Protein AF-A0A661WIK7-F1 (afdb_monomer)

Secondary structure (DSSP, 8-state):
-HHHHHHHHHHHHHHHHSTT-----------PPPEEEEEETTEEEEEETTEEEEEETT----EE---SSS-EEEEEE-TTSS-EEEEEEEETTEEEEEEE-TTS-S-EE---SSS---S-----

Foldseek 3Di:
DVVVVVVVVVVVVVVVVVVPPCPDPPVCPDFDDWDQWDDDDQKIWTFGPQFIWIDGVVDDDIDTLDDAPFHKHNWYAAPVRQKIWTWTCRPVNATWIWIDGPNNPDIDTDDDDPHHDDRDDYDD

Mean predicted aligned error: 11.68 Å

Nearest PDB structures (foldseek):
  1k32-assembly1_E  TM=8.712E-01  e=5.566E-06  Thermoplasma acidophilum
  2ivz-assembly3_C  TM=8.741E-01  e=4.715E-04  Escherichia coli
  5yzo-assembly1_A  TM=8.614E-01  e=1.512E-03  Deinococcus radiodurans R1 = ATCC 13939 = DSM 20539
  5yzn-assembly1_D  TM=8.404E-01  e=2.110E-03  Deinococcus radiodurans R1 = ATCC 13939 = DSM 20539
  7mx5-assembly2_B  TM=8.338E-01  e=3.476E-03  Acinetobacter baumannii

Sequence (124 aa):
SMEVLMARKVWVAIAVLTIFSVAALAADDGTKLLRFPDIHGDTVVFAYGGDLWSASTDGGSATRLTAHPGQEVFPRFSPDGQWIAFNSLRNNDQADLYLMRPDGSNLQQITDNPEPDWQPQWEP

pLDDT: mean 83.4, std 18.33, range [44.53, 98.62]

Solvent-accessible surface area (backbone atoms only — not comparable to full-atom values): 7319 Å² total; per-residue (Å²): 112,75,64,60,60,50,51,59,52,54,54,56,57,54,61,61,61,63,76,72,70,75,70,75,84,66,78,81,74,66,92,59,71,80,39,52,69,31,75,53,95,61,39,34,37,30,22,44,93,41,25,38,31,35,32,45,73,92,54,82,77,68,46,75,46,53,89,66,74,50,46,31,44,46,47,32,63,36,96,87,53,69,32,32,33,23,26,35,19,59,56,92,74,39,32,26,36,30,38,23,32,82,88,38,45,80,71,42,78,76,50,90,64,100,65,70,49,75,71,65,80,79,80,136

Structure (mmCIF, N/CA/C/O backbone):
data_AF-A0A661WIK7-F1
#
_entry.id   AF-A0A661WIK7-F1
#
loop_
_atom_site.group_PDB
_atom_site.id
_atom_site.type_symbol
_atom_site.label_atom_id
_atom_site.label_alt_id
_atom_site.label_comp_id
_atom_site.label_asym_id
_atom_site.label_entity_id
_atom_site.label_seq_id
_atom_site.pdbx_PDB_ins_code
_atom_site.Cartn_x
_atom_site.Cartn_y
_atom_site.Cartn_z
_atom_site.occupancy
_atom_site.B_iso_or_equiv
_atom_site.auth_seq_id
_atom_site.auth_comp_id
_atom_site.auth_asym_id
_atom_site.auth_atom_id
_atom_site.pdbx_PDB_model_num
ATOM 1 N N . SER A 1 1 ? -20.096 2.377 -66.584 1.00 71.00 1 SER A N 1
ATOM 2 C CA . SER A 1 1 ? -19.725 0.950 -66.697 1.00 71.00 1 SER A CA 1
ATOM 3 C C . SER A 1 1 ? -19.944 0.272 -65.350 1.00 71.00 1 SER A C 1
ATOM 5 O O . SER A 1 1 ? -19.675 0.908 -64.331 1.00 71.00 1 SER A O 1
ATOM 7 N N . MET A 1 2 ? -20.429 -0.979 -65.329 1.00 57.25 2 MET A N 1
ATOM 8 C CA . MET A 1 2 ? -20.536 -1.806 -64.109 1.00 57.25 2 MET A CA 1
ATOM 9 C C . MET A 1 2 ? -19.205 -1.905 -63.342 1.00 57.25 2 MET A C 1
ATOM 11 O O . MET A 1 2 ? -19.214 -2.043 -62.121 1.00 57.25 2 MET A O 1
ATOM 15 N N . GLU A 1 3 ? -18.078 -1.722 -64.031 1.00 61.25 3 GLU A N 1
ATOM 16 C CA . GLU A 1 3 ? -16.734 -1.681 -63.444 1.00 61.25 3 GLU A CA 1
ATOM 17 C C . GLU A 1 3 ? -16.543 -0.549 -62.421 1.00 61.25 3 GLU A C 1
ATOM 19 O O . GLU A 1 3 ? -15.915 -0.753 -61.387 1.00 61.25 3 GLU A O 1
ATOM 24 N N . VAL A 1 4 ? -17.147 0.628 -62.634 1.00 59.41 4 VAL A N 1
ATOM 25 C CA . VAL A 1 4 ? -17.005 1.782 -61.719 1.00 59.41 4 VAL A CA 1
ATOM 26 C C . VAL A 1 4 ? -17.821 1.581 -60.433 1.00 59.41 4 VAL A C 1
ATOM 28 O O . VAL A 1 4 ? -17.427 2.030 -59.355 1.00 59.41 4 VAL A O 1
ATOM 31 N N . LEU A 1 5 ? -18.951 0.870 -60.524 1.00 55.66 5 LEU A N 1
ATOM 32 C CA . LEU A 1 5 ? -19.797 0.542 -59.374 1.00 55.66 5 LEU A CA 1
ATOM 33 C C . LEU A 1 5 ? -19.189 -0.585 -58.524 1.00 55.66 5 LEU A C 1
ATOM 35 O O . LEU A 1 5 ? -19.296 -0.543 -57.299 1.00 55.66 5 LEU A O 1
ATOM 39 N N . MET A 1 6 ? -18.522 -1.559 -59.155 1.00 58.31 6 MET A N 1
ATOM 40 C CA . MET A 1 6 ? -17.753 -2.582 -58.440 1.00 58.31 6 MET A CA 1
ATOM 41 C C . MET A 1 6 ? -16.513 -1.981 -57.768 1.00 58.31 6 MET A C 1
ATOM 43 O O . MET A 1 6 ? -16.297 -2.233 -56.585 1.00 58.31 6 MET A O 1
ATOM 47 N N . ALA A 1 7 ? -15.775 -1.096 -58.448 1.00 55.31 7 ALA A N 1
ATOM 48 C CA . ALA A 1 7 ? -14.602 -0.430 -57.877 1.00 55.31 7 ALA A CA 1
ATOM 49 C C . ALA A 1 7 ? -14.936 0.368 -56.601 1.00 55.31 7 ALA A C 1
ATOM 51 O O . ALA A 1 7 ? -14.250 0.232 -55.592 1.00 55.31 7 ALA A O 1
ATOM 52 N N . ARG A 1 8 ? -16.036 1.139 -56.581 1.00 52.34 8 ARG A N 1
ATOM 53 C CA . ARG A 1 8 ? -16.452 1.912 -55.389 1.00 52.34 8 ARG A CA 1
ATOM 54 C C . ARG A 1 8 ? -16.876 1.037 -54.201 1.00 52.34 8 ARG A C 1
ATOM 56 O O . ARG A 1 8 ? -16.698 1.458 -53.064 1.00 52.34 8 ARG A O 1
ATOM 63 N N . LYS A 1 9 ? -17.397 -0.173 -54.438 1.00 45.06 9 LYS A N 1
ATOM 64 C CA . LYS A 1 9 ? -17.738 -1.135 -53.371 1.00 45.06 9 LYS A CA 1
ATOM 65 C C . LYS A 1 9 ? -16.502 -1.841 -52.804 1.00 45.06 9 LYS A C 1
ATOM 67 O O . LYS A 1 9 ? -16.463 -2.108 -51.607 1.00 45.06 9 LYS A O 1
ATOM 72 N N . VAL A 1 10 ? -15.478 -2.067 -53.631 1.00 50.91 10 VAL A N 1
ATOM 73 C CA . VAL A 1 10 ? -14.192 -2.647 -53.206 1.00 50.91 10 VAL A CA 1
ATOM 74 C C . VAL A 1 10 ? -13.414 -1.683 -52.295 1.00 50.91 10 VAL A C 1
ATOM 76 O O . VAL A 1 10 ? -12.853 -2.121 -51.296 1.00 50.91 10 VAL A O 1
ATOM 79 N N . TRP A 1 11 ? -13.463 -0.367 -52.538 1.00 48.31 11 TRP A N 1
ATOM 80 C CA . TRP A 1 11 ? -12.810 0.618 -51.656 1.00 48.31 11 TRP A CA 1
ATOM 81 C C . TRP A 1 11 ? -13.506 0.804 -50.298 1.00 48.31 11 TRP A C 1
ATOM 83 O O . TRP A 1 11 ? -12.826 0.998 -49.292 1.00 48.31 11 TRP A O 1
ATOM 93 N N . VAL A 1 12 ? -14.838 0.680 -50.229 1.00 49.66 12 VAL A N 1
ATOM 94 C CA . VAL A 1 12 ? -15.566 0.710 -48.943 1.00 49.66 12 VAL A CA 1
ATOM 95 C C . VAL A 1 12 ? -15.264 -0.543 -48.110 1.00 49.66 12 VAL A C 1
ATOM 97 O O . VAL A 1 12 ? -15.126 -0.443 -46.896 1.00 49.66 12 VAL A O 1
ATOM 100 N N . ALA A 1 13 ? -15.067 -1.703 -48.746 1.00 44.53 13 ALA A N 1
ATOM 101 C CA . ALA A 1 13 ? -14.671 -2.927 -48.047 1.00 44.53 13 ALA A CA 1
ATOM 102 C C . ALA A 1 13 ? -13.239 -2.860 -47.473 1.00 44.53 13 ALA A C 1
ATOM 104 O O . ALA A 1 13 ? -12.996 -3.392 -46.394 1.00 44.53 13 ALA A O 1
ATOM 105 N N . ILE A 1 14 ? -12.309 -2.164 -48.138 1.00 48.00 14 ILE A N 1
ATOM 106 C CA . ILE A 1 14 ? -10.925 -1.994 -47.654 1.00 48.00 14 ILE A CA 1
ATOM 107 C C . ILE A 1 14 ? -10.844 -0.955 -46.519 1.00 48.00 14 ILE A C 1
ATOM 109 O O . ILE A 1 14 ? -10.087 -1.150 -45.572 1.00 48.00 14 ILE A O 1
ATOM 113 N N . ALA A 1 15 ? -11.666 0.101 -46.545 1.00 46.78 15 ALA A N 1
ATOM 114 C CA . ALA A 1 15 ? -11.705 1.106 -45.475 1.00 46.78 15 ALA A CA 1
ATOM 115 C C . ALA A 1 15 ? -12.369 0.606 -44.175 1.00 46.78 15 ALA A C 1
ATOM 117 O O . ALA A 1 15 ? -12.054 1.098 -43.096 1.00 46.78 15 ALA A O 1
ATOM 118 N N . VAL A 1 16 ? -13.259 -0.390 -44.249 1.00 48.12 16 VAL A N 1
ATOM 119 C CA . VAL A 1 16 ? -13.848 -1.026 -43.053 1.00 48.12 16 VAL A CA 1
ATOM 120 C C . VAL A 1 16 ? -12.880 -2.037 -42.414 1.00 48.12 16 VAL A C 1
ATOM 122 O O . VAL A 1 16 ? -12.959 -2.288 -41.214 1.00 48.12 16 VAL A O 1
ATOM 125 N N . LEU A 1 17 ? -11.910 -2.556 -43.175 1.00 47.25 17 LEU A N 1
ATOM 126 C CA . LEU A 1 17 ? -10.922 -3.530 -42.695 1.00 47.25 17 LEU A CA 1
ATOM 127 C C . LEU A 1 17 ? -9.715 -2.910 -41.974 1.00 47.25 17 LEU A C 1
ATOM 129 O O . LEU A 1 17 ? -9.030 -3.616 -41.243 1.00 47.25 17 LEU A O 1
ATOM 133 N N . THR A 1 18 ? -9.466 -1.604 -42.103 1.00 48.03 18 THR A N 1
ATOM 134 C CA . THR A 1 18 ? -8.381 -0.922 -41.368 1.00 48.03 18 THR A CA 1
ATOM 135 C C . THR A 1 18 ? -8.815 -0.330 -40.026 1.00 48.03 18 THR A C 1
ATOM 137 O O . THR A 1 18 ? -7.960 0.011 -39.213 1.00 48.03 18 THR A O 1
ATOM 140 N N . ILE A 1 19 ? -10.119 -0.269 -39.733 1.00 50.41 19 ILE A N 1
ATOM 141 C CA . ILE A 1 19 ? -10.636 0.242 -38.447 1.00 50.41 19 ILE A CA 1
ATOM 142 C C . ILE A 1 19 ? -10.524 -0.811 -37.320 1.00 50.41 19 ILE A C 1
ATOM 144 O O . ILE A 1 19 ? -10.641 -0.478 -36.146 1.00 50.41 19 ILE A O 1
ATOM 148 N N . PHE A 1 20 ? -10.201 -2.069 -37.641 1.00 50.97 20 PHE A N 1
ATOM 149 C CA . PHE A 1 20 ? -10.122 -3.178 -36.675 1.00 50.97 20 PHE A CA 1
ATOM 150 C C . PHE A 1 20 ? -8.708 -3.733 -36.425 1.00 50.97 20 PHE A C 1
ATOM 152 O O . PHE A 1 20 ? -8.561 -4.854 -35.944 1.00 50.97 20 PHE A O 1
ATOM 159 N N . SER A 1 21 ? -7.638 -2.994 -36.738 1.00 52.84 21 SER A N 1
ATOM 160 C CA . SER A 1 21 ? -6.261 -3.500 -36.551 1.00 52.84 21 SER A CA 1
ATOM 161 C C . SER A 1 21 ? -5.318 -2.551 -35.825 1.00 52.84 21 SER A C 1
ATOM 163 O O . SER A 1 21 ? -4.119 -2.538 -36.077 1.00 52.84 21 SER A O 1
ATOM 165 N N . VAL A 1 22 ? -5.840 -1.843 -34.827 1.00 51.84 22 VAL A N 1
ATOM 166 C CA . VAL A 1 22 ? -5.039 -1.570 -33.631 1.00 51.84 22 VAL A CA 1
ATOM 167 C C . VAL A 1 22 ? -5.709 -2.315 -32.487 1.00 51.84 22 VAL A C 1
ATOM 169 O O . VAL A 1 22 ? -6.339 -1.730 -31.612 1.00 51.84 22 VAL A O 1
ATOM 172 N N . ALA A 1 23 ? -5.641 -3.650 -32.546 1.00 53.09 23 ALA A N 1
ATOM 173 C CA . ALA A 1 23 ? -5.775 -4.444 -31.336 1.00 53.09 23 ALA A CA 1
ATOM 174 C C . ALA A 1 23 ? -4.753 -3.864 -30.360 1.00 53.09 23 ALA A C 1
ATOM 176 O O . ALA A 1 23 ? -3.570 -3.763 -30.695 1.00 53.09 23 ALA A O 1
ATOM 177 N N . ALA A 1 24 ? -5.250 -3.362 -29.233 1.00 52.41 24 ALA A N 1
ATOM 178 C CA . ALA A 1 24 ? -4.437 -2.773 -28.195 1.00 52.41 24 ALA A CA 1
ATOM 179 C C . ALA A 1 24 ? -3.211 -3.661 -27.973 1.00 52.41 24 ALA A C 1
ATOM 181 O O . ALA A 1 24 ? -3.349 -4.842 -27.653 1.00 52.41 24 ALA A O 1
ATOM 182 N N . LEU A 1 25 ? -2.017 -3.090 -28.128 1.00 51.97 25 LEU A N 1
ATOM 183 C CA . LEU A 1 25 ? -0.837 -3.615 -27.461 1.00 51.97 25 LEU A CA 1
ATOM 184 C C . LEU A 1 25 ? -1.055 -3.363 -25.965 1.00 51.97 25 LEU A C 1
ATOM 186 O O . LEU A 1 25 ? -0.449 -2.479 -25.369 1.00 51.97 25 LEU A O 1
ATOM 190 N N . ALA A 1 26 ? -1.999 -4.089 -25.370 1.00 54.25 26 ALA A N 1
ATOM 191 C CA . ALA A 1 26 ? -1.939 -4.363 -23.959 1.00 54.25 26 ALA A CA 1
ATOM 192 C C . ALA A 1 26 ? -0.661 -5.181 -23.815 1.00 54.25 26 ALA A C 1
ATOM 194 O O . ALA A 1 26 ? -0.577 -6.295 -24.333 1.00 54.25 26 ALA A O 1
ATOM 195 N N . ALA A 1 27 ? 0.368 -4.572 -23.229 1.00 55.84 27 ALA A N 1
ATOM 196 C CA . ALA A 1 27 ? 1.487 -5.328 -22.712 1.00 55.84 27 ALA A CA 1
ATOM 197 C C . ALA A 1 27 ? 0.876 -6.412 -21.819 1.00 55.84 27 ALA A C 1
ATOM 199 O O . ALA A 1 27 ? 0.258 -6.108 -20.798 1.00 55.84 27 ALA A O 1
ATOM 200 N N . ASP A 1 28 ? 0.929 -7.651 -22.297 1.00 52.91 28 ASP A N 1
ATOM 201 C CA . ASP A 1 28 ? 0.514 -8.812 -21.535 1.00 52.91 28 ASP A CA 1
ATOM 202 C C . ASP A 1 28 ? 1.514 -8.952 -20.398 1.00 52.91 28 ASP A C 1
ATOM 204 O O . ASP A 1 28 ? 2.614 -9.471 -20.570 1.00 52.91 28 ASP A O 1
ATOM 208 N N . ASP A 1 29 ? 1.159 -8.404 -19.245 1.00 58.03 29 ASP A N 1
ATOM 209 C CA . ASP A 1 29 ? 1.938 -8.584 -18.028 1.00 58.03 29 ASP A CA 1
ATOM 210 C C . ASP A 1 29 ? 1.525 -9.875 -17.297 1.00 58.03 29 ASP A C 1
ATOM 212 O O . ASP A 1 29 ? 1.848 -10.060 -16.121 1.00 58.03 29 ASP A O 1
ATOM 216 N N . GLY A 1 30 ? 0.789 -10.762 -17.988 1.00 59.03 30 GLY A N 1
ATOM 217 C CA . GLY A 1 30 ? 0.192 -11.972 -17.452 1.00 59.03 30 GLY A CA 1
ATOM 218 C C . GLY A 1 30 ? -0.795 -11.690 -16.318 1.00 59.03 30 GLY A C 1
ATOM 219 O O . GLY A 1 30 ? -0.823 -10.629 -15.692 1.00 59.03 30 GLY A O 1
ATOM 220 N N . THR A 1 31 ? -1.618 -12.676 -15.972 1.00 63.41 31 THR A N 1
ATOM 221 C CA . THR A 1 31 ? -2.236 -12.662 -14.642 1.00 63.41 31 THR A CA 1
ATOM 222 C C . THR A 1 31 ? -1.125 -12.884 -13.619 1.00 63.41 31 THR A C 1
ATOM 224 O O . THR A 1 31 ? -0.640 -14.003 -13.449 1.00 63.41 31 THR A O 1
ATOM 227 N N . LYS A 1 32 ? -0.678 -11.813 -12.960 1.00 76.88 32 LYS A N 1
ATOM 228 C CA . LYS A 1 32 ? 0.297 -11.915 -11.869 1.00 76.88 32 LYS A CA 1
ATOM 229 C C . LYS A 1 32 ? -0.369 -12.524 -10.637 1.00 76.88 32 LYS A C 1
ATOM 231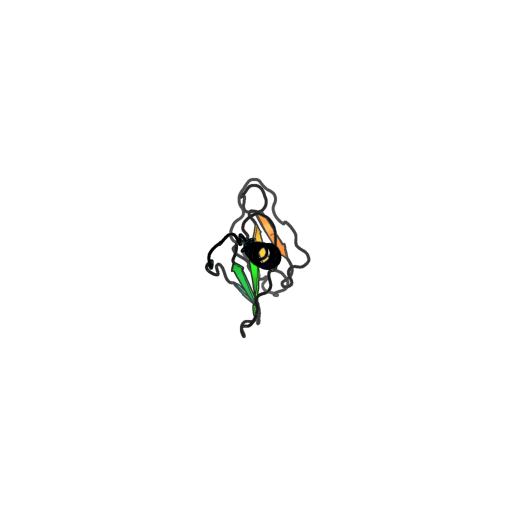 O O . LYS A 1 32 ? -1.571 -12.399 -10.428 1.00 76.88 32 LYS A O 1
ATOM 236 N N . LEU A 1 33 ? 0.409 -13.199 -9.799 1.00 85.00 33 LEU A N 1
ATOM 237 C CA . LEU A 1 33 ? -0.106 -13.682 -8.521 1.00 85.00 33 LEU A CA 1
ATOM 238 C C . LEU A 1 33 ? -0.339 -12.495 -7.581 1.00 85.00 33 LEU A C 1
ATOM 240 O O . LEU A 1 33 ? 0.500 -11.597 -7.499 1.00 85.00 33 LEU A O 1
ATOM 244 N N . LEU A 1 34 ? -1.447 -12.531 -6.842 1.00 89.12 34 LEU A N 1
ATOM 245 C CA . LEU A 1 34 ? -1.626 -11.708 -5.650 1.00 89.12 34 LEU A CA 1
ATOM 246 C C . LEU A 1 34 ? -0.555 -12.109 -4.631 1.00 89.12 34 LEU A C 1
ATOM 248 O O . LEU A 1 34 ? -0.392 -13.296 -4.336 1.00 89.12 34 LEU A O 1
ATOM 252 N N . ARG A 1 35 ? 0.198 -11.137 -4.111 1.00 94.88 35 ARG A N 1
ATOM 253 C CA . ARG A 1 35 ? 1.273 -11.384 -3.140 1.00 94.88 35 ARG A CA 1
ATOM 254 C C . ARG A 1 35 ? 1.151 -10.478 -1.927 1.00 94.88 35 ARG A C 1
ATOM 256 O O . ARG A 1 35 ? 0.603 -9.386 -2.011 1.00 94.88 35 ARG A O 1
ATOM 263 N N . PHE A 1 36 ? 1.728 -10.943 -0.822 1.00 96.69 36 PHE A N 1
ATOM 264 C CA . PHE A 1 36 ? 1.887 -10.179 0.417 1.00 96.69 36 PHE A CA 1
ATOM 265 C C . PHE A 1 36 ? 0.576 -9.568 0.946 1.00 96.69 36 PHE A C 1
ATOM 267 O O . PHE A 1 36 ? 0.543 -8.363 1.185 1.00 96.69 36 PHE A O 1
ATOM 274 N N . PRO A 1 37 ? -0.513 -10.350 1.078 1.00 97.31 37 PRO A N 1
ATOM 275 C CA . PRO A 1 37 ? -1.733 -9.817 1.654 1.00 97.31 37 PRO A CA 1
ATOM 276 C C . PRO A 1 37 ? -1.540 -9.473 3.134 1.00 97.31 37 PRO A C 1
ATOM 278 O O . PRO A 1 37 ? -0.871 -10.212 3.859 1.00 97.31 37 PRO A O 1
ATOM 281 N N . ASP A 1 38 ? -2.198 -8.409 3.573 1.00 98.31 38 ASP A N 1
ATOM 282 C CA . ASP A 1 38 ? -2.479 -8.117 4.976 1.00 98.31 38 ASP A CA 1
ATOM 283 C C . ASP A 1 38 ? -3.948 -7.702 5.126 1.00 98.31 38 ASP A C 1
ATOM 285 O O . ASP A 1 38 ? -4.593 -7.312 4.149 1.00 98.31 38 ASP A O 1
ATOM 289 N N . ILE A 1 39 ? -4.508 -7.828 6.326 1.00 97.69 39 ILE A N 1
ATOM 290 C CA . ILE A 1 39 ? -5.945 -7.652 6.570 1.00 97.69 39 ILE A CA 1
ATOM 291 C C . ILE A 1 39 ? -6.198 -6.850 7.845 1.00 97.69 39 ILE A C 1
ATOM 293 O O . ILE A 1 39 ? -5.619 -7.127 8.894 1.00 97.69 39 ILE A O 1
ATOM 297 N N . HIS A 1 40 ? -7.118 -5.890 7.765 1.00 98.19 40 HIS A N 1
ATOM 298 C CA . HIS A 1 40 ? -7.665 -5.184 8.921 1.00 98.19 40 HIS A CA 1
ATOM 299 C C . HIS A 1 40 ? -9.173 -5.016 8.747 1.00 98.19 40 HIS A C 1
ATOM 301 O O . HIS A 1 40 ? -9.639 -4.537 7.713 1.00 98.19 40 HIS A O 1
ATOM 307 N N . GLY A 1 41 ? -9.944 -5.464 9.741 1.00 96.94 41 GLY A N 1
ATOM 308 C CA . GLY A 1 41 ? -11.404 -5.478 9.656 1.00 96.94 41 GLY A CA 1
ATOM 309 C C . GLY A 1 41 ? -11.906 -6.291 8.458 1.00 96.94 41 GLY A C 1
ATOM 310 O O . GLY A 1 41 ? -11.613 -7.479 8.341 1.00 96.94 41 GLY A O 1
ATOM 311 N N . ASP A 1 42 ? -12.672 -5.638 7.589 1.00 97.56 42 ASP A N 1
ATOM 312 C CA . ASP A 1 42 ? -13.269 -6.187 6.366 1.00 97.56 42 ASP A CA 1
ATOM 313 C C . ASP A 1 42 ? -12.446 -5.892 5.099 1.00 97.56 42 ASP A C 1
ATOM 315 O O . ASP A 1 42 ? -12.907 -6.139 3.983 1.00 97.56 42 ASP A O 1
ATOM 319 N N . THR A 1 43 ? -11.233 -5.353 5.252 1.00 98.19 43 THR A N 1
ATOM 320 C CA . THR A 1 43 ? -10.400 -4.889 4.142 1.00 98.19 43 THR A CA 1
ATOM 321 C C . THR A 1 43 ? -9.097 -5.679 4.065 1.00 98.19 43 THR A C 1
ATOM 323 O O . THR A 1 43 ? -8.336 -5.763 5.028 1.00 98.19 43 THR A O 1
ATOM 326 N N . VAL A 1 44 ? -8.808 -6.222 2.883 1.00 98.19 44 VAL A N 1
ATOM 327 C CA . VAL A 1 44 ? -7.527 -6.847 2.535 1.00 98.19 44 VAL A CA 1
ATOM 328 C C . VAL A 1 44 ? -6.731 -5.878 1.670 1.00 98.19 44 VAL A C 1
ATOM 330 O O . VAL A 1 44 ? -7.265 -5.376 0.683 1.00 98.19 44 VAL A O 1
ATOM 333 N N . VAL A 1 45 ? -5.458 -5.655 1.992 1.00 98.56 45 VAL A N 1
ATOM 334 C CA . VAL A 1 45 ? -4.485 -4.985 1.117 1.00 98.56 45 VAL A CA 1
ATOM 335 C C . VAL A 1 45 ? -3.502 -6.013 0.573 1.00 98.56 45 VAL A C 1
ATOM 337 O O . VAL A 1 45 ? -3.122 -6.938 1.283 1.00 98.56 45 VAL A O 1
ATOM 340 N N . PHE A 1 46 ? -3.094 -5.896 -0.687 1.00 97.94 46 PHE A N 1
ATOM 341 C CA . PHE A 1 46 ? -2.177 -6.840 -1.324 1.00 97.94 46 PHE A CA 1
ATOM 342 C C . PHE A 1 46 ? -1.417 -6.209 -2.492 1.00 97.94 46 PHE A C 1
ATOM 344 O O . PHE A 1 46 ? -1.845 -5.207 -3.059 1.00 97.94 46 PHE A O 1
ATOM 351 N N . ALA A 1 47 ? -0.309 -6.832 -2.893 1.00 96.88 47 ALA A N 1
ATOM 352 C CA . ALA A 1 47 ? 0.439 -6.453 -4.085 1.00 96.88 47 ALA A CA 1
ATOM 353 C C . ALA A 1 47 ? -0.054 -7.224 -5.323 1.00 96.88 47 ALA A C 1
ATOM 355 O O . ALA A 1 47 ? -0.143 -8.458 -5.308 1.00 96.88 47 ALA A O 1
ATOM 356 N N . TYR A 1 48 ? -0.328 -6.506 -6.413 1.00 95.12 48 TYR A N 1
ATOM 357 C CA . TYR A 1 48 ? -0.701 -7.060 -7.718 1.00 95.12 48 TYR A CA 1
ATOM 358 C C . TYR A 1 48 ? -0.277 -6.110 -8.843 1.00 95.12 48 TYR A C 1
ATOM 360 O O . TYR A 1 48 ? -0.412 -4.895 -8.734 1.00 95.12 48 TYR A O 1
ATOM 368 N N . GLY A 1 49 ? 0.262 -6.641 -9.943 1.00 92.19 49 GLY A N 1
ATOM 369 C CA . GLY A 1 49 ? 0.688 -5.794 -11.067 1.00 92.19 49 GLY A CA 1
ATOM 370 C C . GLY A 1 49 ? 1.970 -4.984 -10.827 1.00 92.19 49 GLY A C 1
ATOM 371 O O . GLY A 1 49 ? 2.489 -4.422 -11.779 1.00 92.19 49 GLY A O 1
ATOM 372 N N . GLY A 1 50 ? 2.524 -4.991 -9.609 1.00 93.00 50 GLY A N 1
ATOM 373 C CA . GLY A 1 50 ? 3.585 -4.069 -9.182 1.00 93.00 50 GLY A CA 1
ATOM 374 C C . GLY A 1 50 ? 3.076 -2.953 -8.266 1.00 93.00 50 GLY A C 1
ATOM 375 O O . GLY A 1 50 ? 3.890 -2.236 -7.704 1.00 93.00 50 GLY A O 1
ATOM 376 N N . ASP A 1 51 ? 1.763 -2.865 -8.064 1.00 96.56 51 ASP A N 1
ATOM 377 C CA . ASP A 1 51 ? 1.109 -1.860 -7.231 1.00 96.56 51 ASP A CA 1
ATOM 378 C C . ASP A 1 51 ? 0.424 -2.495 -6.024 1.00 96.56 51 ASP A C 1
ATOM 380 O O . ASP A 1 51 ? 0.211 -3.714 -5.972 1.00 96.56 51 ASP A O 1
ATOM 384 N N . LEU A 1 52 ? -0.002 -1.648 -5.093 1.00 97.88 52 LEU A N 1
ATOM 385 C CA . LEU A 1 52 ? -0.873 -2.033 -3.996 1.00 97.88 52 LEU A CA 1
ATOM 386 C C . LEU A 1 52 ? -2.342 -1.858 -4.365 1.00 97.88 52 LEU A C 1
ATOM 388 O O . LEU A 1 52 ? -2.760 -0.890 -5.004 1.00 97.88 52 LEU A O 1
ATOM 392 N N . TRP A 1 53 ? -3.135 -2.821 -3.924 1.00 98.06 53 TRP A N 1
ATOM 393 C CA . TRP A 1 53 ? -4.569 -2.894 -4.141 1.00 98.06 53 TRP A CA 1
ATOM 394 C C . TRP A 1 53 ? -5.267 -3.212 -2.827 1.00 98.06 53 TRP A C 1
ATOM 396 O O . TRP A 1 53 ? -4.697 -3.888 -1.972 1.00 98.06 53 TRP A O 1
ATOM 406 N N . SER A 1 54 ? -6.512 -2.769 -2.694 1.00 98.19 54 SER A N 1
ATOM 407 C CA . SER A 1 54 ? -7.411 -3.174 -1.619 1.00 98.19 54 SER A CA 1
ATO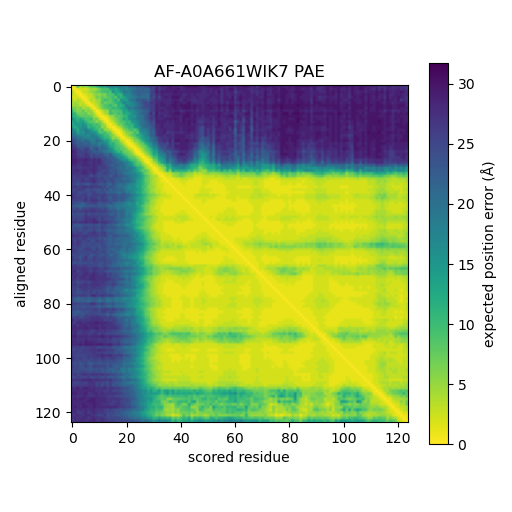M 408 C C . SER A 1 54 ? -8.658 -3.867 -2.151 1.00 98.19 54 SER A C 1
ATOM 410 O O . SER A 1 54 ? -9.105 -3.610 -3.270 1.00 98.19 54 SER A O 1
ATOM 412 N N . ALA A 1 55 ? -9.234 -4.755 -1.350 1.00 97.50 55 ALA A N 1
ATOM 413 C CA . ALA A 1 55 ? -10.518 -5.388 -1.621 1.00 97.50 55 ALA A CA 1
ATOM 414 C C . ALA A 1 55 ? -11.260 -5.696 -0.317 1.00 97.50 55 ALA A C 1
ATOM 416 O O . ALA A 1 55 ? -10.640 -5.856 0.734 1.00 97.50 55 ALA A O 1
ATOM 417 N N . SER A 1 56 ? -12.585 -5.825 -0.405 1.00 97.62 56 SER A N 1
ATOM 418 C CA . SER A 1 56 ? -13.392 -6.338 0.702 1.00 97.62 56 SER A CA 1
ATOM 419 C C . SER A 1 56 ? -13.165 -7.841 0.891 1.00 97.62 56 SER A C 1
ATOM 421 O O . SER A 1 56 ? -13.016 -8.586 -0.082 1.00 97.62 56 SER A O 1
ATOM 423 N N . THR A 1 57 ? -13.195 -8.302 2.140 1.00 96.62 57 THR A N 1
ATOM 424 C CA . THR A 1 57 ? -13.167 -9.727 2.507 1.00 96.62 57 THR A CA 1
ATOM 425 C C . THR A 1 57 ? -14.385 -10.501 2.015 1.00 96.62 57 THR A C 1
ATOM 427 O O . THR A 1 57 ? -14.294 -11.711 1.816 1.00 96.62 57 THR A O 1
ATOM 430 N N . ASP A 1 58 ? -15.503 -9.814 1.771 1.00 97.00 58 ASP A N 1
ATOM 431 C CA . ASP A 1 58 ? -16.714 -10.410 1.194 1.00 97.00 58 ASP A CA 1
ATOM 432 C C . ASP A 1 58 ? -16.601 -10.598 -0.333 1.00 97.00 58 ASP A C 1
ATOM 434 O O . ASP A 1 58 ? -17.489 -11.164 -0.976 1.00 97.00 58 ASP A O 1
ATOM 438 N N . GLY A 1 59 ? -15.487 -10.155 -0.925 1.00 89.56 59 GLY A N 1
ATOM 439 C CA . GLY A 1 59 ? -15.217 -10.200 -2.355 1.00 89.56 59 GLY A CA 1
ATOM 440 C C . GLY A 1 59 ? -15.705 -8.956 -3.101 1.00 89.56 59 GLY A C 1
ATOM 441 O O . GLY A 1 59 ? -16.032 -7.925 -2.520 1.00 89.56 59 GLY A O 1
ATOM 442 N N . GLY A 1 60 ? -15.718 -9.046 -4.432 1.00 93.12 60 GLY A N 1
ATOM 443 C CA . GLY A 1 60 ? -16.049 -7.931 -5.322 1.00 93.12 60 GLY A CA 1
ATOM 444 C C . GLY A 1 60 ? -14.826 -7.351 -6.034 1.00 93.12 60 GLY A C 1
ATOM 445 O O . GLY A 1 60 ? -13.818 -8.032 -6.226 1.00 93.12 60 GLY A O 1
ATOM 446 N N . SER A 1 61 ? -14.945 -6.103 -6.485 1.00 94.12 61 SER A N 1
ATOM 447 C CA . SER A 1 61 ? -13.891 -5.425 -7.244 1.00 94.12 61 SER A CA 1
ATOM 448 C C . SER A 1 61 ? -12.800 -4.883 -6.327 1.00 94.12 61 SER A C 1
ATOM 450 O O . SER A 1 61 ? -13.092 -4.192 -5.352 1.00 94.12 61 SER A O 1
ATOM 452 N N . ALA A 1 62 ? -11.541 -5.137 -6.684 1.00 96.25 62 ALA A N 1
ATOM 453 C CA . ALA A 1 62 ? -10.400 -4.515 -6.027 1.00 96.25 62 ALA A CA 1
ATOM 454 C C . ALA A 1 62 ? -10.196 -3.069 -6.509 1.00 96.25 62 ALA A C 1
ATOM 456 O O . ALA A 1 62 ? -10.433 -2.749 -7.676 1.00 96.25 62 ALA A O 1
ATOM 457 N N . THR A 1 63 ? -9.707 -2.212 -5.617 1.00 97.69 63 THR A N 1
ATOM 458 C CA . THR A 1 63 ? -9.332 -0.823 -5.898 1.00 97.69 63 THR A CA 1
ATOM 459 C C . THR A 1 63 ? -7.816 -0.700 -5.877 1.00 97.69 63 THR A C 1
ATOM 461 O O . THR A 1 63 ? -7.167 -1.155 -4.940 1.00 97.69 63 THR A O 1
ATOM 464 N N . ARG A 1 64 ? -7.236 -0.091 -6.913 1.00 97.69 64 ARG A N 1
ATOM 465 C CA . ARG A 1 64 ? -5.801 0.204 -6.963 1.00 97.69 64 ARG A CA 1
ATOM 466 C C . ARG A 1 64 ? -5.510 1.412 -6.076 1.00 97.69 64 ARG A C 1
ATOM 468 O O . ARG A 1 64 ? -6.134 2.452 -6.265 1.00 97.69 64 ARG A O 1
ATOM 475 N N . LEU A 1 65 ? -4.577 1.276 -5.139 1.00 98.38 65 LEU A N 1
ATOM 476 C CA . LEU A 1 65 ? -4.218 2.332 -4.188 1.00 98.38 65 LEU A CA 1
ATOM 477 C C . LEU A 1 65 ? -3.064 3.205 -4.686 1.00 98.38 65 LEU A C 1
ATOM 479 O O . LEU A 1 65 ? -2.945 4.362 -4.294 1.00 98.38 65 LEU A O 1
ATOM 483 N N . THR A 1 66 ? -2.224 2.671 -5.567 1.00 97.25 66 THR A N 1
ATOM 484 C CA . THR A 1 66 ? -0.980 3.314 -5.995 1.00 97.25 66 THR A CA 1
ATOM 485 C C . THR A 1 66 ? -0.746 3.126 -7.484 1.00 97.25 66 THR A C 1
ATOM 487 O O . THR A 1 66 ? -1.211 2.160 -8.083 1.00 97.25 66 THR A O 1
ATOM 490 N N . ALA A 1 67 ? -0.082 4.089 -8.121 1.00 93.25 67 ALA A N 1
ATOM 491 C CA . ALA A 1 67 ? 0.181 4.043 -9.554 1.00 93.25 67 ALA A CA 1
A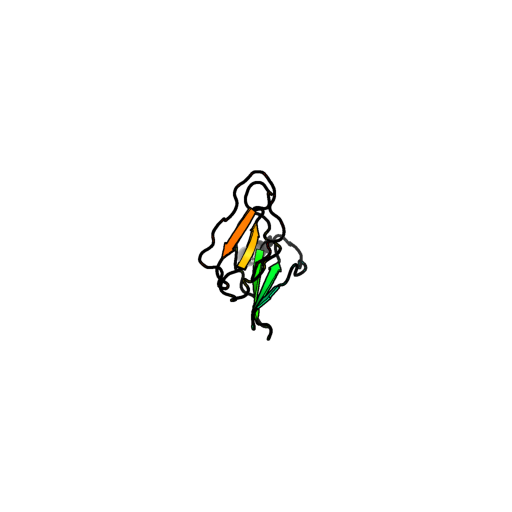TOM 492 C C . ALA A 1 67 ? 1.416 4.869 -9.916 1.00 93.25 67 ALA A C 1
ATOM 494 O O . ALA A 1 67 ? 1.313 6.027 -10.321 1.00 93.25 67 ALA A O 1
ATOM 495 N N . HIS A 1 68 ? 2.596 4.280 -9.765 1.00 87.62 68 HIS A N 1
ATOM 496 C CA . HIS A 1 68 ? 3.856 4.908 -10.159 1.00 87.62 68 HIS A CA 1
ATOM 497 C C . HIS A 1 68 ? 4.815 3.861 -10.739 1.00 87.62 68 HIS A C 1
ATOM 499 O O . HIS A 1 68 ? 4.606 2.661 -10.567 1.00 87.62 68 HIS A O 1
ATOM 505 N N . PRO A 1 69 ? 5.878 4.296 -11.435 1.00 87.75 69 PRO A N 1
ATOM 506 C CA . PRO A 1 69 ? 6.956 3.399 -11.832 1.00 87.75 69 PRO A CA 1
ATOM 507 C C . PRO A 1 69 ? 7.614 2.749 -10.605 1.00 87.75 69 PRO A C 1
ATOM 509 O O . PRO A 1 69 ? 7.765 3.397 -9.569 1.00 87.75 69 PRO A O 1
ATOM 512 N N . GLY A 1 70 ? 8.016 1.485 -10.730 1.00 88.81 70 GLY A N 1
ATOM 513 C CA . GLY A 1 70 ? 8.614 0.700 -9.644 1.00 88.81 70 GLY A CA 1
ATOM 514 C C . GLY A 1 70 ? 7.628 -0.271 -8.990 1.00 88.81 70 GLY A C 1
ATOM 515 O O . GLY A 1 70 ? 6.434 -0.249 -9.270 1.00 88.81 70 GLY A O 1
ATOM 516 N N . GLN A 1 71 ? 8.148 -1.168 -8.151 1.00 93.88 71 GLN A N 1
ATOM 517 C CA . GLN A 1 71 ? 7.331 -2.148 -7.432 1.00 93.88 71 GLN A CA 1
ATOM 518 C C . GLN A 1 71 ? 6.984 -1.664 -6.031 1.00 93.88 71 GLN A C 1
ATOM 520 O O . GLN A 1 71 ? 7.829 -1.116 -5.326 1.00 93.88 71 GLN A O 1
ATOM 525 N N . GLU A 1 72 ? 5.769 -1.965 -5.600 1.00 95.25 72 GLU A N 1
ATOM 5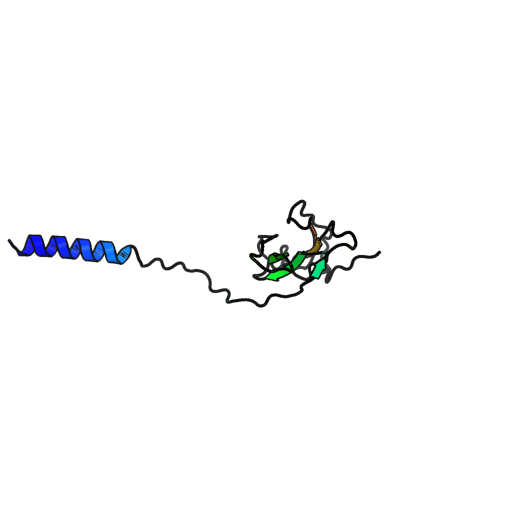26 C CA .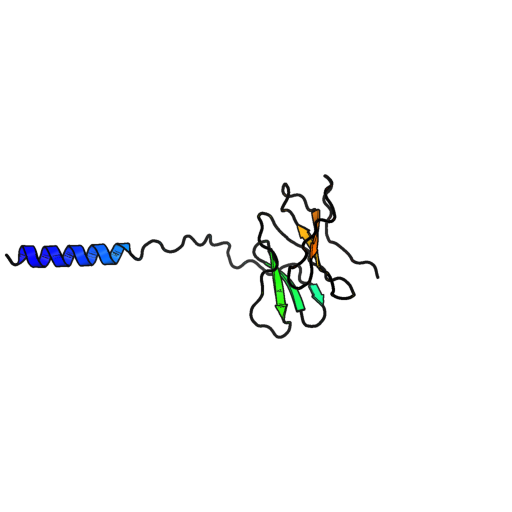 GLU A 1 72 ? 5.354 -1.847 -4.212 1.00 95.25 72 GLU A CA 1
ATOM 527 C C . GLU A 1 72 ? 4.981 -3.197 -3.628 1.00 95.25 72 GLU A C 1
ATOM 529 O O . GLU A 1 72 ? 4.299 -4.016 -4.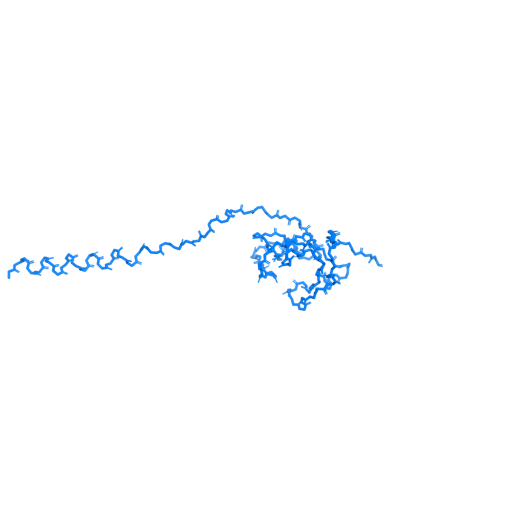253 1.00 95.25 72 GLU A O 1
ATOM 534 N N . VAL A 1 73 ? 5.466 -3.446 -2.418 1.00 96.00 73 VAL A N 1
ATOM 535 C CA . VAL A 1 73 ? 5.403 -4.765 -1.795 1.00 96.00 73 VAL A CA 1
ATOM 536 C C . VAL A 1 73 ? 5.315 -4.660 -0.276 1.00 96.00 73 VAL A C 1
ATOM 538 O O . VAL A 1 73 ? 5.587 -3.616 0.314 1.00 96.00 73 VAL A O 1
ATOM 541 N N . PHE A 1 74 ? 4.938 -5.780 0.346 1.00 97.12 74 PHE A N 1
ATOM 542 C CA . PHE A 1 74 ? 4.829 -5.942 1.799 1.00 97.12 74 PHE A CA 1
ATOM 543 C C . PHE A 1 74 ? 3.973 -4.869 2.504 1.00 97.12 74 PHE A C 1
ATOM 545 O O . PHE A 1 74 ? 4.439 -4.280 3.481 1.00 97.12 74 PHE A O 1
ATOM 552 N N . PRO A 1 75 ? 2.734 -4.604 2.044 1.00 98.06 75 PRO A N 1
ATOM 553 C CA . PRO A 1 75 ? 1.841 -3.695 2.749 1.00 98.06 75 PRO A CA 1
ATOM 554 C C . PRO A 1 75 ? 1.458 -4.261 4.119 1.00 98.06 75 PRO A C 1
ATOM 556 O O . PRO A 1 75 ? 1.233 -5.464 4.248 1.00 98.06 75 PRO A O 1
ATOM 559 N N . ARG A 1 76 ? 1.379 -3.396 5.133 1.00 98.25 76 ARG A N 1
ATOM 560 C CA . ARG A 1 76 ? 0.981 -3.744 6.500 1.00 98.25 76 ARG A CA 1
ATOM 561 C C . ARG A 1 76 ? 0.098 -2.670 7.112 1.00 98.25 76 ARG A C 1
ATOM 563 O O . ARG A 1 76 ? 0.515 -1.512 7.201 1.00 98.25 76 ARG A O 1
ATOM 570 N N . PHE A 1 77 ? -1.087 -3.050 7.575 1.00 98.38 77 PHE A N 1
ATOM 571 C CA . PHE A 1 77 ? -1.958 -2.150 8.325 1.00 98.38 77 PHE A CA 1
ATOM 572 C C . PHE A 1 77 ? -1.353 -1.810 9.686 1.00 98.38 77 PHE A C 1
ATOM 574 O O . PHE A 1 77 ? -0.773 -2.671 10.350 1.00 98.38 77 PHE A O 1
ATOM 581 N N . SER A 1 78 ? -1.524 -0.561 10.120 1.00 97.81 78 SER A N 1
ATOM 582 C CA . SER A 1 78 ? -1.305 -0.191 11.515 1.00 97.81 78 SER A CA 1
ATOM 583 C C . SER A 1 78 ? -2.303 -0.919 12.425 1.00 97.81 78 SER A C 1
ATOM 585 O O . SER A 1 78 ? -3.391 -1.283 11.971 1.00 97.81 78 SER A O 1
ATOM 587 N N . PRO A 1 79 ? -1.992 -1.122 13.720 1.00 96.44 79 PRO A N 1
ATOM 588 C CA . PRO A 1 79 ? -2.890 -1.827 14.639 1.00 96.44 79 PRO A CA 1
ATOM 589 C C . PRO A 1 79 ? -4.291 -1.198 14.727 1.00 96.44 79 PRO A C 1
ATOM 591 O O . PRO A 1 79 ? -5.299 -1.899 14.829 1.00 96.44 79 PRO A O 1
ATOM 594 N N . ASP A 1 80 ? -4.366 0.130 14.634 1.00 96.88 80 ASP A N 1
ATOM 595 C CA . ASP A 1 80 ? -5.611 0.903 14.623 1.00 96.88 80 ASP A CA 1
ATOM 596 C C . ASP A 1 80 ? -6.290 0.984 13.240 1.00 96.88 80 ASP A C 1
ATOM 598 O O . ASP A 1 80 ? -7.373 1.558 13.123 1.00 96.88 80 ASP A O 1
ATOM 602 N N . GLY A 1 81 ? -5.673 0.422 12.196 1.00 97.50 81 GLY A N 1
ATOM 603 C CA . GLY A 1 81 ? -6.169 0.417 10.818 1.00 97.50 81 GLY A CA 1
ATOM 604 C C . GLY A 1 81 ? -6.120 1.775 10.120 1.00 97.50 81 GLY A C 1
ATOM 605 O O . GLY A 1 81 ? -6.621 1.910 9.008 1.00 97.50 81 GLY A O 1
ATOM 606 N N . GLN A 1 82 ? -5.541 2.804 10.742 1.00 97.88 82 GLN A N 1
ATOM 607 C CA . GLN A 1 82 ? -5.530 4.160 10.194 1.00 97.88 82 GLN A CA 1
ATOM 608 C C . GLN A 1 82 ? -4.493 4.391 9.093 1.00 97.88 82 GLN A C 1
ATOM 610 O O . GLN A 1 82 ? -4.583 5.405 8.385 1.00 97.88 82 GLN A O 1
ATOM 615 N N . TRP A 1 83 ? -3.520 3.492 8.970 1.00 98.50 83 TRP A N 1
ATOM 616 C CA . TRP A 1 83 ? -2.389 3.605 8.063 1.00 98.50 83 TRP A CA 1
ATOM 617 C C . TRP A 1 83 ? -2.025 2.262 7.441 1.00 98.50 83 TRP A C 1
ATOM 619 O O . TRP A 1 83 ? -2.254 1.203 8.020 1.00 98.50 83 TRP A O 1
ATOM 629 N N . ILE A 1 84 ? -1.400 2.327 6.271 1.00 98.62 84 ILE A N 1
ATOM 630 C CA . ILE A 1 84 ? -0.722 1.216 5.611 1.00 98.62 84 ILE A CA 1
ATOM 631 C C . ILE A 1 84 ? 0.739 1.620 5.443 1.00 98.62 84 ILE A C 1
ATOM 633 O O . ILE A 1 84 ? 1.020 2.611 4.769 1.00 98.62 84 ILE A O 1
ATOM 637 N N . ALA A 1 85 ? 1.648 0.852 6.040 1.00 98.12 85 ALA A N 1
ATOM 638 C CA . ALA A 1 85 ? 3.082 0.932 5.787 1.00 98.12 85 ALA A CA 1
ATOM 639 C C . ALA A 1 85 ? 3.468 -0.060 4.697 1.00 98.12 85 ALA A C 1
ATOM 641 O O . ALA A 1 85 ? 2.976 -1.185 4.691 1.00 98.12 85 ALA A O 1
ATOM 642 N N . PHE A 1 86 ? 4.343 0.330 3.779 1.00 97.75 86 PHE A N 1
ATOM 643 C CA . PHE A 1 86 ? 4.777 -0.549 2.698 1.00 97.75 86 PHE A CA 1
ATOM 644 C C . PHE A 1 86 ? 6.145 -0.144 2.154 1.00 97.75 86 PHE A C 1
ATOM 646 O O . PHE A 1 86 ? 6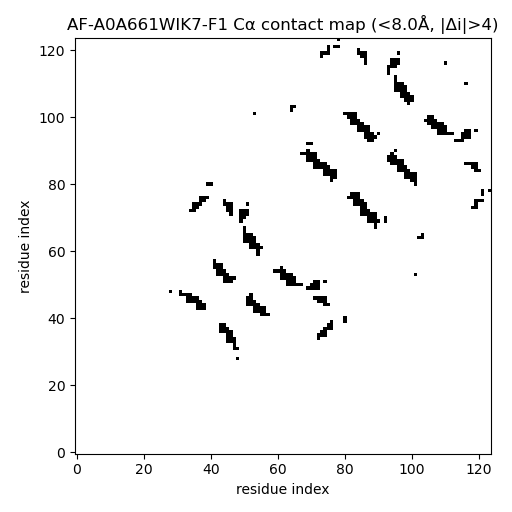.633 0.956 2.414 1.00 97.75 86 PHE A O 1
ATOM 653 N N . ASN A 1 87 ? 6.753 -1.041 1.380 1.00 96.62 87 ASN A N 1
ATOM 654 C CA . ASN A 1 87 ? 7.980 -0.754 0.652 1.00 96.62 87 ASN A CA 1
ATOM 655 C C . ASN A 1 87 ? 7.675 -0.286 -0.762 1.00 96.62 87 ASN A C 1
ATOM 657 O O . ASN A 1 87 ? 6.891 -0.931 -1.463 1.00 96.62 87 ASN A O 1
ATOM 661 N N . SER A 1 88 ? 8.354 0.767 -1.208 1.00 95.62 88 SER A N 1
ATOM 662 C CA . SER A 1 88 ? 8.316 1.204 -2.598 1.00 95.62 88 SER A CA 1
ATOM 663 C C . SER A 1 88 ? 9.714 1.234 -3.192 1.00 95.62 88 SER A C 1
ATOM 665 O O . SER A 1 88 ? 10.618 1.824 -2.615 1.00 95.62 88 SER A O 1
ATOM 667 N N . LEU A 1 89 ? 9.866 0.623 -4.366 1.00 93.56 89 LEU A N 1
ATOM 668 C CA . LEU A 1 89 ? 11.086 0.621 -5.176 1.00 93.56 89 LEU A CA 1
ATOM 669 C C . LEU A 1 89 ? 11.018 1.692 -6.275 1.00 93.56 89 LEU A C 1
ATOM 671 O O . LEU A 1 89 ? 11.581 1.543 -7.357 1.00 93.56 89 LEU A O 1
ATOM 675 N N . ARG A 1 90 ? 10.247 2.758 -6.037 1.00 91.12 90 ARG A N 1
ATOM 676 C CA . ARG A 1 90 ? 10.004 3.819 -7.025 1.00 91.12 90 ARG A CA 1
ATOM 677 C C . ARG A 1 90 ? 11.220 4.708 -7.275 1.00 91.12 90 ARG A C 1
ATOM 679 O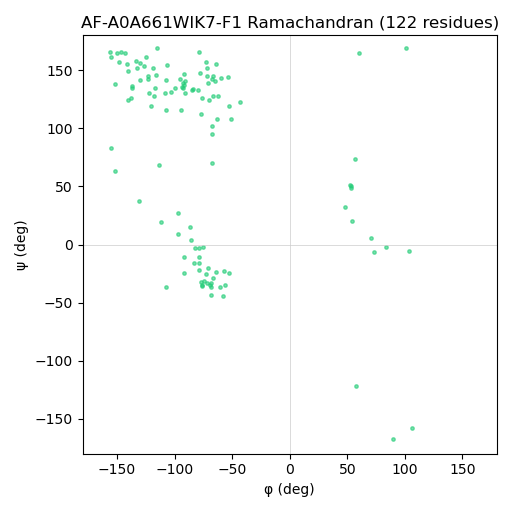 O . ARG A 1 90 ? 11.297 5.348 -8.323 1.00 91.12 90 ARG A O 1
ATOM 686 N N . ASN A 1 91 ? 12.163 4.723 -6.338 1.00 87.62 91 ASN A N 1
ATOM 687 C CA . ASN A 1 91 ? 13.412 5.457 -6.438 1.00 87.62 91 ASN A CA 1
ATOM 688 C C . ASN A 1 91 ? 14.528 4.434 -6.667 1.00 87.62 91 ASN A C 1
ATOM 690 O O . ASN A 1 91 ? 14.763 3.581 -5.818 1.00 87.62 91 ASN A O 1
ATOM 694 N N . ASN A 1 92 ? 15.194 4.487 -7.829 1.00 85.38 92 ASN A N 1
ATOM 695 C CA . ASN A 1 92 ? 16.423 3.726 -8.123 1.00 85.38 92 ASN A CA 1
ATOM 696 C C . ASN A 1 92 ? 16.398 2.216 -7.782 1.00 85.38 92 ASN A C 1
ATOM 698 O O . ASN A 1 92 ? 17.439 1.658 -7.436 1.00 85.38 92 ASN A O 1
ATOM 702 N N . ASP A 1 93 ? 15.230 1.567 -7.895 1.00 82.75 93 ASP A N 1
ATOM 703 C CA . ASP A 1 93 ? 14.980 0.167 -7.507 1.00 82.75 93 ASP A CA 1
ATOM 704 C C . ASP A 1 93 ? 15.360 -0.169 -6.051 1.00 82.75 93 ASP A C 1
ATOM 706 O O . ASP A 1 93 ? 15.542 -1.333 -5.684 1.00 82.75 93 ASP A O 1
ATOM 710 N N . GLN A 1 94 ? 15.459 0.852 -5.204 1.00 88.25 94 GLN A N 1
ATOM 711 C CA . GLN A 1 94 ? 15.786 0.725 -3.799 1.00 88.25 94 GLN A CA 1
ATOM 712 C C . GLN A 1 94 ? 14.518 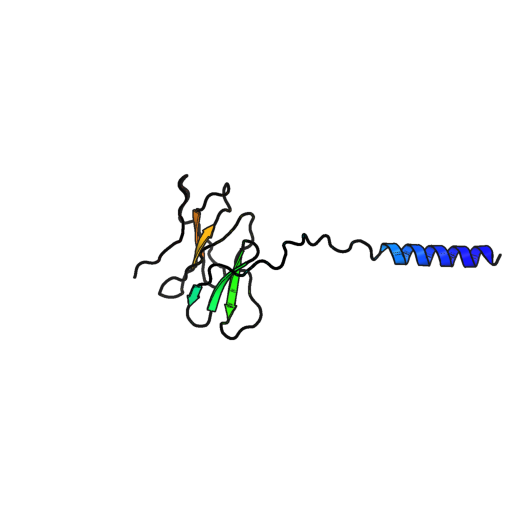0.789 -2.952 1.00 88.25 94 GLN A C 1
ATOM 714 O O . GLN A 1 94 ? 13.646 1.618 -3.187 1.00 88.25 94 GLN A O 1
ATOM 719 N N . ALA A 1 95 ? 14.403 -0.113 -1.977 1.00 91.25 95 ALA A N 1
ATOM 720 C CA . ALA A 1 95 ? 13.246 -0.155 -1.098 1.00 91.25 95 ALA A CA 1
ATOM 721 C C . ALA A 1 95 ? 13.314 0.954 -0.040 1.00 91.25 95 ALA A C 1
ATOM 723 O O . ALA A 1 95 ? 14.133 0.885 0.872 1.00 91.25 95 ALA A O 1
ATOM 724 N N . ASP A 1 96 ? 12.397 1.908 -0.158 1.00 94.75 96 ASP A N 1
ATOM 725 C CA . ASP A 1 96 ? 12.106 2.937 0.840 1.00 94.75 96 ASP A CA 1
ATOM 726 C C . ASP A 1 96 ? 10.773 2.629 1.539 1.00 94.75 96 ASP A C 1
ATOM 728 O O . ASP A 1 96 ? 9.876 1.993 0.964 1.00 94.75 96 ASP A O 1
ATOM 732 N N . LEU A 1 97 ? 10.608 3.110 2.772 1.00 95.50 97 LEU A N 1
ATOM 733 C CA . LEU A 1 97 ? 9.355 3.009 3.516 1.00 95.50 97 LEU A CA 1
ATOM 734 C C . LEU A 1 97 ? 8.404 4.145 3.161 1.00 95.50 97 LEU A C 1
ATOM 736 O O . LEU A 1 97 ? 8.767 5.320 3.192 1.00 95.50 97 LEU A O 1
ATOM 740 N N . TYR A 1 98 ? 7.153 3.784 2.904 1.00 96.94 98 TYR A N 1
ATOM 741 C CA . TYR A 1 98 ? 6.062 4.717 2.665 1.00 96.94 98 TYR A CA 1
ATOM 742 C C . TYR A 1 98 ? 4.877 4.425 3.584 1.00 96.94 98 TYR A C 1
ATOM 744 O O . TYR A 1 98 ? 4.661 3.290 4.014 1.00 96.94 98 TYR A O 1
ATOM 752 N N . LEU A 1 99 ? 4.097 5.470 3.857 1.00 97.88 99 LEU A N 1
ATOM 753 C CA . LEU A 1 99 ? 2.825 5.419 4.567 1.00 97.88 99 LEU A CA 1
ATOM 754 C C . LEU A 1 99 ? 1.712 6.010 3.709 1.00 97.88 99 LEU A C 1
ATOM 756 O O . LEU A 1 99 ? 1.911 7.014 3.033 1.00 97.88 99 LEU A O 1
ATOM 760 N N . MET A 1 100 ? 0.522 5.426 3.780 1.00 98.38 100 MET A N 1
ATOM 761 C CA . MET A 1 100 ? -0.702 6.017 3.233 1.00 98.38 100 MET A CA 1
ATOM 762 C C . MET A 1 100 ? -1.916 5.650 4.084 1.00 98.38 100 MET A C 1
ATOM 764 O O . MET A 1 100 ? -1.857 4.743 4.916 1.00 98.38 100 MET A O 1
ATOM 768 N N . ARG A 1 101 ? -3.034 6.341 3.875 1.00 98.44 101 ARG A N 1
ATOM 769 C CA . ARG A 1 101 ? -4.337 5.934 4.411 1.00 98.44 101 ARG A CA 1
ATOM 770 C C . ARG A 1 101 ? -4.873 4.705 3.655 1.00 98.44 101 ARG A C 1
ATOM 772 O O . ARG A 1 101 ? -4.510 4.512 2.495 1.00 98.44 101 ARG A O 1
ATOM 779 N N . PRO A 1 102 ? -5.778 3.904 4.252 1.00 97.50 102 PRO A N 1
ATOM 780 C CA . PRO A 1 102 ? -6.380 2.740 3.589 1.00 97.50 102 PRO A CA 1
ATOM 781 C C . PRO A 1 102 ? -7.108 3.020 2.267 1.00 97.50 102 PRO A C 1
ATOM 783 O O . PRO A 1 102 ? -7.255 2.121 1.443 1.00 97.50 102 PRO A O 1
ATOM 786 N N . ASP A 1 103 ? -7.549 4.260 2.051 1.00 96.50 103 ASP A N 1
ATOM 787 C CA . ASP A 1 103 ? -8.169 4.724 0.805 1.00 96.50 103 ASP A CA 1
ATOM 788 C C . ASP A 1 103 ? -7.148 5.182 -0.259 1.00 96.50 103 ASP A C 1
ATOM 790 O O . ASP A 1 103 ? -7.536 5.667 -1.321 1.00 96.50 103 ASP A O 1
ATOM 794 N N . GLY A 1 104 ? -5.847 5.042 0.019 1.00 97.38 104 GLY A N 1
ATOM 795 C CA . GLY A 1 104 ? -4.743 5.473 -0.842 1.00 97.38 104 GLY A CA 1
ATOM 796 C C . GLY A 1 104 ? -4.377 6.954 -0.701 1.00 97.38 104 GLY A C 1
ATOM 797 O O . GLY A 1 104 ? -3.438 7.425 -1.343 1.00 97.38 104 GLY A O 1
ATOM 798 N N . SER A 1 105 ? -5.089 7.718 0.132 1.00 97.75 105 SER A N 1
ATOM 799 C CA . SER A 1 105 ? -4.800 9.137 0.342 1.00 97.75 105 SER A CA 1
ATOM 800 C C . SER A 1 105 ? -3.608 9.367 1.280 1.00 97.75 105 SER A C 1
ATOM 802 O O . SER A 1 105 ? -3.160 8.476 2.002 1.00 97.75 105 SER A O 1
ATOM 804 N N . ASN A 1 106 ? -3.100 10.605 1.289 1.00 97.25 106 ASN A N 1
ATOM 805 C CA . ASN A 1 106 ? -2.022 11.056 2.176 1.00 97.25 106 ASN A CA 1
ATOM 806 C C . ASN A 1 106 ? -0.765 10.167 2.129 1.00 97.25 106 ASN A C 1
ATOM 808 O O . ASN A 1 106 ? -0.245 9.752 3.164 1.00 97.25 106 ASN A O 1
ATOM 812 N N . LEU A 1 107 ? -0.307 9.871 0.912 1.00 97.00 107 LEU A N 1
ATOM 813 C CA . LEU A 1 107 ? 0.925 9.134 0.667 1.00 97.00 107 LEU A CA 1
ATOM 814 C C . LEU A 1 107 ? 2.152 9.944 1.115 1.00 97.00 107 LEU A C 1
ATOM 816 O O . LEU A 1 107 ? 2.331 11.089 0.699 1.00 97.00 107 LEU A O 1
ATOM 820 N N . GLN A 1 108 ? 3.009 9.332 1.926 1.00 96.00 108 GLN A N 1
ATOM 821 C CA . GLN A 1 108 ? 4.189 9.949 2.528 1.00 96.00 108 GLN A CA 1
ATOM 822 C C . GLN A 1 108 ? 5.383 8.999 2.455 1.00 96.00 108 GLN A C 1
ATOM 824 O O . GLN A 1 108 ? 5.245 7.816 2.752 1.00 96.00 108 GLN A O 1
ATOM 829 N N . GLN A 1 109 ? 6.551 9.523 2.087 1.00 95.38 109 GLN A N 1
ATOM 830 C CA . GLN A 1 109 ? 7.824 8.812 2.209 1.00 95.38 109 GLN A CA 1
ATOM 831 C C . GLN A 1 109 ? 8.367 8.989 3.627 1.00 95.38 109 GLN A C 1
ATOM 833 O O . GLN A 1 109 ? 8.363 10.104 4.150 1.00 95.38 109 GLN A O 1
ATOM 838 N N . ILE A 1 110 ? 8.818 7.898 4.237 1.00 95.06 110 ILE A N 1
ATOM 839 C CA . ILE A 1 110 ? 9.320 7.860 5.615 1.00 95.06 110 ILE A CA 1
ATOM 840 C C . ILE A 1 110 ? 10.835 7.698 5.648 1.00 95.06 110 ILE A C 1
ATOM 842 O O . ILE A 1 110 ? 11.484 8.309 6.497 1.00 95.06 110 ILE A O 1
ATOM 846 N N . THR A 1 111 ? 11.401 6.927 4.718 1.00 92.00 111 THR A N 1
ATOM 847 C CA . THR A 1 111 ? 12.852 6.768 4.584 1.00 92.00 111 THR A CA 1
ATOM 848 C C . THR A 1 111 ? 13.336 7.154 3.187 1.00 92.00 111 THR A C 1
ATOM 850 O O . THR A 1 111 ? 12.607 7.022 2.208 1.00 92.00 111 THR A O 1
ATOM 853 N N . ASP A 1 112 ? 14.536 7.734 3.146 1.00 88.81 112 ASP A N 1
ATOM 854 C CA . ASP A 1 112 ? 15.269 8.234 1.969 1.00 88.81 112 ASP A CA 1
ATOM 855 C C . ASP A 1 112 ? 16.764 8.140 2.305 1.00 88.81 112 ASP A C 1
ATOM 857 O O . ASP A 1 112 ? 17.460 9.125 2.547 1.00 88.81 112 ASP A O 1
ATOM 861 N N . ASN A 1 113 ? 17.240 6.925 2.518 1.00 82.88 113 ASN A N 1
ATOM 862 C CA . ASN A 1 113 ? 18.650 6.670 2.785 1.00 82.88 113 ASN A CA 1
ATOM 863 C C . ASN A 1 113 ? 19.145 5.646 1.754 1.00 82.88 113 ASN A C 1
ATOM 865 O O . ASN A 1 113 ? 18.319 5.016 1.108 1.00 82.88 113 ASN A O 1
ATOM 869 N N . PRO A 1 114 ? 20.459 5.504 1.509 1.00 78.81 114 PRO A N 1
ATOM 870 C CA . PRO A 1 114 ? 20.981 4.579 0.499 1.00 78.81 114 PRO A CA 1
ATOM 871 C C . PRO A 1 114 ? 20.933 3.097 0.919 1.00 78.81 114 PRO A C 1
ATOM 873 O O . PRO A 1 114 ? 21.302 2.223 0.130 1.00 78.81 114 PRO A O 1
ATOM 876 N N . GLU A 1 115 ? 20.480 2.791 2.134 1.00 82.31 115 GLU A N 1
ATOM 877 C CA . GLU A 1 115 ? 20.264 1.435 2.613 1.00 82.31 115 GLU A CA 1
ATOM 878 C C . GLU A 1 115 ? 18.806 0.979 2.370 1.00 82.31 115 GLU A C 1
ATOM 880 O O . GLU A 1 115 ? 17.859 1.716 2.622 1.00 82.31 115 GLU A O 1
ATOM 885 N N . PRO A 1 116 ? 18.560 -0.240 1.858 1.00 76.00 116 PRO A N 1
ATOM 886 C CA . PRO A 1 116 ? 17.192 -0.718 1.680 1.00 76.00 116 PRO A CA 1
ATOM 887 C C . PRO A 1 116 ? 16.500 -1.006 3.017 1.00 76.00 116 PRO A C 1
ATOM 889 O O . PRO A 1 116 ? 16.948 -1.870 3.776 1.00 76.00 116 PRO A O 1
ATOM 892 N N . ASP A 1 117 ? 15.348 -0.383 3.243 1.00 80.44 117 ASP A N 1
ATOM 893 C CA . ASP A 1 117 ? 14.460 -0.698 4.356 1.00 80.44 117 ASP A CA 1
ATOM 894 C C . ASP A 1 117 ? 13.415 -1.700 3.872 1.00 80.44 117 ASP A C 1
ATOM 896 O O . ASP A 1 117 ? 12.613 -1.385 3.003 1.00 80.44 117 ASP A O 1
ATOM 900 N N . TRP A 1 118 ? 13.393 -2.921 4.407 1.00 89.44 118 TRP A N 1
ATOM 901 C CA . TRP A 1 118 ? 12.479 -3.980 3.958 1.00 89.44 118 TRP A CA 1
ATOM 902 C C . TRP A 1 118 ? 11.503 -4.409 5.051 1.00 89.44 118 TRP A C 1
ATOM 904 O O . TRP A 1 118 ? 11.870 -4.507 6.216 1.00 89.44 118 TRP A O 1
ATOM 914 N N . GLN A 1 119 ? 10.284 -4.768 4.635 1.00 83.69 119 GLN A N 1
ATOM 915 C CA . GLN A 1 119 ? 9.250 -5.414 5.449 1.00 83.69 119 GLN A CA 1
ATOM 916 C C . GLN A 1 119 ? 8.867 -4.617 6.706 1.00 83.69 119 GLN A C 1
ATOM 918 O O . GLN A 1 119 ? 9.196 -5.042 7.819 1.00 83.69 119 GLN A O 1
ATOM 923 N N . PRO A 1 120 ? 8.127 -3.502 6.559 1.00 81.81 120 PRO A N 1
ATOM 924 C CA . PRO A 1 120 ? 7.699 -2.709 7.705 1.00 81.81 120 PRO A CA 1
ATOM 925 C C . PRO A 1 120 ? 6.965 -3.553 8.750 1.00 81.81 120 PRO A C 1
ATOM 927 O O . PRO A 1 120 ? 6.202 -4.468 8.424 1.00 81.81 120 PRO A O 1
ATOM 930 N N . GLN A 1 121 ? 7.180 -3.218 10.019 1.00 85.44 121 GLN A N 1
ATOM 931 C CA . GLN A 1 121 ? 6.441 -3.769 11.150 1.00 85.44 121 GLN A CA 1
ATOM 932 C C . GLN A 1 121 ? 5.951 -2.615 12.014 1.00 85.44 121 GLN A C 1
ATOM 934 O O . GLN A 1 121 ? 6.663 -1.632 12.211 1.00 85.44 121 GLN A O 1
ATOM 939 N N . TRP A 1 122 ? 4.738 -2.754 12.534 1.00 88.06 122 TRP A N 1
ATOM 940 C CA . TRP A 1 122 ? 4.192 -1.833 13.517 1.00 88.06 122 TRP A CA 1
ATOM 941 C C . TRP A 1 122 ? 4.510 -2.333 14.922 1.00 88.06 122 TRP A C 1
ATOM 943 O O . TRP A 1 122 ? 4.362 -3.525 15.202 1.00 88.06 122 TRP A O 1
ATOM 953 N N . GLU A 1 123 ? 4.912 -1.420 15.799 1.00 84.06 123 GLU A N 1
ATOM 954 C CA . GLU A 1 123 ? 4.994 -1.683 17.234 1.00 84.06 123 GLU A CA 1
ATOM 955 C C . GLU A 1 123 ? 3.668 -1.280 17.916 1.00 84.06 123 GLU A C 1
ATOM 957 O O . GLU A 1 123 ? 3.008 -0.357 17.426 1.00 84.06 123 GLU A O 1
ATOM 962 N N . PRO A 1 124 ? 3.232 -1.990 18.977 1.00 74.06 124 PRO A N 1
ATOM 963 C CA . PRO A 1 124 ? 1.983 -1.705 19.692 1.00 74.06 124 PRO A CA 1
ATOM 964 C C . PRO A 1 124 ? 1.931 -0.349 20.405 1.00 74.06 124 PRO A C 1
ATOM 966 O O . PRO A 1 124 ? 2.985 0.108 20.903 1.00 74.06 124 PRO A O 1
#

Radius of gyration: 23.71 Å; Cα contacts (8 Å, |Δi|>4): 222; chains: 1; bounding box: 42×25×86 Å